Protein AF-A0A317CHA4-F1 (afdb_monomer_lite)

Organism: NCBI:txid1481894

pLDDT: mean 87.73, std 9.16, range [51.47, 97.31]

Sequence (88 aa):
MVLFDYVLRQPIWVDSLSHALCQLATEFTDVSGTMNVVGDEVMSRAAFGLEMMKYWVIDAGENISFKSGVNFEGVQLDLRCHCDIAKS

Foldseek 3Di:
DEFEPLQKFFADDPVQVVVVVVCCVPVVVVDDDDDDDGHPDIDGSRVVVVVVCVVVVHDPPPPYHYDYPPPPPPRDSDDDDDGDDDDD

Secondary structure (DSSP, 8-state):
-EEEET-EE----HHHHHHHHHHHHHT-TT--S------S--EEHHHHHHHHHHHTT----TT-EEEESTTSTT--SB-----PPPP-

Radius of gyration: 16.67 Å; chains: 1; bounding box: 33×27×50 Å

Structure (mmCIF, N/CA/C/O backbone):
data_AF-A0A317CHA4-F1
#
_entry.id   AF-A0A317CHA4-F1
#
loop_
_atom_site.group_PDB
_atom_site.id
_atom_site.type_symbol
_atom_site.label_atom_id
_atom_site.label_alt_id
_atom_site.label_comp_id
_atom_site.label_asym_id
_atom_site.label_entity_id
_atom_site.label_seq_id
_atom_site.pdbx_PDB_ins_code
_atom_site.Cartn_x
_atom_site.Cartn_y
_atom_site.Cartn_z
_atom_site.occupancy
_atom_site.B_iso_or_equiv
_atom_site.auth_seq_id
_atom_site.auth_comp_id
_atom_site.auth_asym_id
_atom_site.auth_atom_id
_atom_site.pdbx_PDB_model_num
ATOM 1 N N . MET A 1 1 ? 6.054 9.236 -17.003 1.00 76.19 1 MET A N 1
ATOM 2 C CA . MET A 1 1 ? 5.712 9.076 -15.573 1.00 76.19 1 MET A CA 1
ATOM 3 C C . MET A 1 1 ? 6.991 9.083 -14.743 1.00 76.19 1 MET A C 1
ATOM 5 O O . MET A 1 1 ? 7.994 8.545 -15.197 1.00 76.19 1 MET A O 1
ATOM 9 N N . VAL A 1 2 ? 6.976 9.707 -13.560 1.00 83.50 2 VAL A N 1
ATOM 10 C CA . VAL A 1 2 ? 8.104 9.672 -12.613 1.00 83.50 2 VAL A CA 1
ATOM 11 C C . VAL A 1 2 ? 7.756 8.734 -11.462 1.00 83.50 2 VAL A C 1
ATOM 13 O O . VAL A 1 2 ? 6.724 8.916 -10.816 1.00 83.50 2 VAL A O 1
ATOM 16 N N . LEU A 1 3 ? 8.621 7.763 -11.200 1.00 85.75 3 LEU A N 1
ATOM 17 C CA . LEU A 1 3 ? 8.546 6.855 -10.065 1.00 85.75 3 LEU A CA 1
ATOM 18 C C . LEU A 1 3 ? 9.606 7.239 -9.030 1.00 85.75 3 LEU A C 1
ATOM 20 O O . LEU A 1 3 ? 10.750 7.520 -9.380 1.00 85.75 3 LEU A O 1
ATOM 24 N N . PHE A 1 4 ? 9.213 7.303 -7.758 1.00 87.19 4 PHE A N 1
ATOM 25 C CA . PHE A 1 4 ? 10.113 7.745 -6.698 1.00 87.19 4 PHE A CA 1
ATOM 26 C C . PHE A 1 4 ? 10.832 6.580 -6.024 1.00 87.19 4 PHE A C 1
ATOM 28 O O . PHE A 1 4 ? 10.198 5.728 -5.393 1.00 87.19 4 PHE A O 1
ATOM 35 N N . ASP A 1 5 ? 12.155 6.617 -6.093 1.00 84.06 5 ASP A N 1
ATOM 36 C CA . ASP A 1 5 ? 13.043 5.755 -5.329 1.00 84.06 5 ASP A CA 1
ATOM 37 C C . ASP A 1 5 ? 13.198 6.287 -3.904 1.00 84.06 5 ASP A C 1
ATOM 39 O O . ASP A 1 5 ? 13.068 7.489 -3.645 1.00 84.06 5 ASP A O 1
ATOM 43 N N . TYR A 1 6 ? 13.485 5.377 -2.972 1.00 85.44 6 TYR A N 1
ATOM 44 C CA . TYR A 1 6 ? 13.702 5.661 -1.545 1.00 85.44 6 TYR A CA 1
ATOM 45 C C . TYR A 1 6 ? 12.486 6.200 -0.778 1.00 85.44 6 TYR A C 1
ATOM 47 O O . TYR A 1 6 ? 12.598 6.502 0.405 1.00 85.44 6 TYR A O 1
ATOM 55 N N . VAL A 1 7 ? 11.319 6.290 -1.423 1.00 91.31 7 VAL A N 1
ATOM 56 C CA . VAL A 1 7 ? 10.049 6.624 -0.772 1.00 91.31 7 VAL A CA 1
ATOM 57 C C . VAL A 1 7 ? 9.327 5.325 -0.412 1.00 91.31 7 VAL A C 1
ATOM 59 O O . VAL A 1 7 ? 8.620 4.762 -1.250 1.00 91.31 7 VAL A O 1
ATOM 62 N N . LEU A 1 8 ? 9.551 4.830 0.806 1.00 94.06 8 LEU A N 1
ATOM 63 C CA . LEU A 1 8 ? 9.077 3.542 1.320 1.00 94.06 8 LEU A CA 1
ATOM 64 C C . LEU A 1 8 ? 7.642 3.613 1.845 1.00 94.06 8 LEU A C 1
ATOM 66 O O . LEU A 1 8 ? 7.277 4.545 2.566 1.00 94.06 8 LEU A O 1
ATOM 70 N N . ARG A 1 9 ? 6.831 2.617 1.493 1.00 93.38 9 ARG A N 1
ATOM 71 C CA . ARG A 1 9 ? 5.423 2.461 1.884 1.00 93.38 9 ARG A CA 1
ATOM 72 C C . ARG A 1 9 ? 5.110 0.987 2.163 1.00 93.38 9 ARG A C 1
ATOM 74 O O . ARG A 1 9 ? 5.911 0.117 1.831 1.00 93.38 9 ARG A O 1
ATOM 81 N N . GLN A 1 10 ? 3.932 0.740 2.734 1.00 95.25 10 GLN A N 1
ATOM 82 C CA . GLN A 1 10 ? 3.360 -0.591 2.959 1.00 95.25 10 GLN A CA 1
ATOM 83 C C . GLN A 1 10 ? 1.984 -0.699 2.284 1.00 95.25 10 GLN A C 1
ATOM 85 O O . GLN A 1 10 ? 0.970 -0.379 2.911 1.00 95.25 10 GLN A O 1
ATOM 90 N N . PRO A 1 11 ? 1.928 -1.049 0.984 1.00 94.81 11 PRO A N 1
ATOM 91 C CA . PRO A 1 11 ? 0.672 -1.150 0.247 1.00 94.81 11 PRO A CA 1
ATOM 92 C C . PRO A 1 11 ? -0.263 -2.188 0.870 1.00 94.81 11 PRO A C 1
ATOM 94 O O . PRO A 1 11 ? 0.181 -3.252 1.286 1.00 94.81 11 PRO A O 1
ATOM 97 N N . ILE A 1 12 ? -1.561 -1.898 0.892 1.00 95.00 12 ILE A N 1
ATOM 98 C CA . ILE A 1 12 ? -2.604 -2.821 1.345 1.00 95.00 12 ILE A CA 1
ATOM 99 C C . ILE A 1 12 ? -3.675 -2.940 0.262 1.00 95.00 12 ILE A C 1
ATOM 101 O O . ILE A 1 12 ? -4.040 -1.946 -0.371 1.00 95.00 12 ILE A O 1
ATOM 105 N N . TRP A 1 13 ? -4.177 -4.153 0.038 1.00 94.12 13 TRP A N 1
ATOM 106 C CA . TRP A 1 13 ? -5.319 -4.367 -0.845 1.00 94.12 13 TRP A CA 1
ATOM 107 C C . TRP A 1 13 ? -6.596 -3.817 -0.218 1.00 94.12 13 TRP A C 1
ATOM 109 O O . TRP A 1 13 ? -6.800 -3.931 0.990 1.00 94.12 13 TRP A O 1
ATOM 119 N N . VAL A 1 14 ? -7.478 -3.259 -1.048 1.00 95.56 14 VAL A N 1
ATOM 120 C CA . VAL A 1 14 ? -8.749 -2.690 -0.578 1.00 95.56 14 VAL A CA 1
ATOM 121 C C . VAL A 1 14 ? -9.594 -3.728 0.159 1.00 95.56 14 VAL A C 1
ATOM 123 O O . VAL A 1 14 ? -10.097 -3.425 1.232 1.00 95.56 14 VAL A O 1
ATOM 126 N N . ASP A 1 15 ? -9.652 -4.965 -0.335 1.00 97.19 15 ASP A N 1
ATOM 127 C CA . ASP A 1 15 ? -10.423 -6.035 0.301 1.00 97.19 15 ASP A CA 1
ATOM 128 C C . ASP A 1 15 ? -9.853 -6.407 1.676 1.00 97.19 15 ASP A C 1
ATOM 130 O O . ASP A 1 15 ? -10.601 -6.576 2.638 1.00 97.19 15 ASP A O 1
ATOM 134 N N . SER A 1 16 ? -8.521 -6.466 1.801 1.00 96.31 16 SER A N 1
ATOM 135 C CA . SER A 1 16 ? -7.846 -6.712 3.081 1.00 96.31 16 SER A CA 1
ATOM 136 C C . SER A 1 16 ? -8.086 -5.575 4.075 1.00 96.31 16 SER A C 1
ATOM 138 O O . SER A 1 16 ? -8.356 -5.832 5.248 1.00 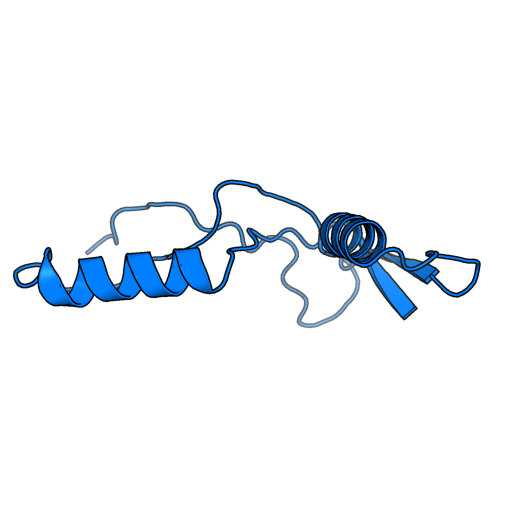96.31 16 SER A O 1
ATOM 140 N N . LEU A 1 17 ? -8.037 -4.323 3.609 1.00 95.94 17 LEU A N 1
ATOM 141 C CA . LEU A 1 17 ? -8.356 -3.156 4.429 1.00 95.94 17 LEU A CA 1
ATOM 142 C C . LEU A 1 17 ? -9.821 -3.186 4.885 1.00 95.94 17 LEU A C 1
ATOM 144 O O . LEU A 1 17 ? -10.097 -2.994 6.066 1.00 95.94 17 LEU A O 1
ATOM 148 N N . SER A 1 18 ? -10.758 -3.456 3.975 1.00 97.31 18 SER A N 1
ATOM 149 C CA . SER A 1 18 ? -12.184 -3.563 4.288 1.00 97.31 18 SER A CA 1
ATOM 150 C C . SER A 1 18 ? -12.455 -4.653 5.320 1.00 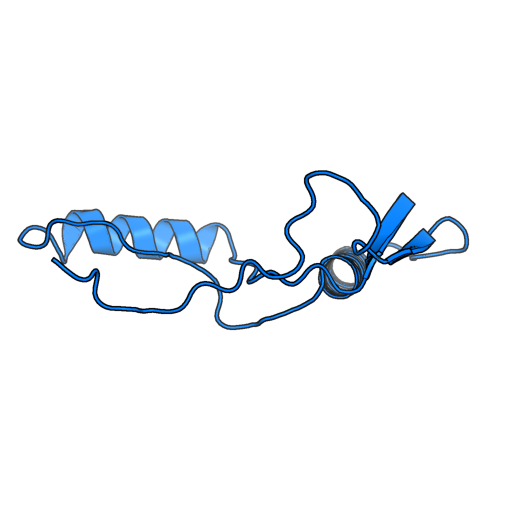97.31 18 SER A C 1
ATOM 152 O O . SER A 1 18 ? -13.172 -4.401 6.287 1.00 97.31 18 SER A O 1
ATOM 154 N N . HIS A 1 19 ? -11.841 -5.827 5.164 1.00 96.81 19 HIS A N 1
ATOM 155 C CA . HIS A 1 19 ? -11.964 -6.920 6.127 1.00 96.81 19 HIS A CA 1
ATOM 156 C C . HIS A 1 19 ? -11.459 -6.510 7.514 1.00 96.81 19 HIS A C 1
ATOM 158 O O . HIS A 1 19 ? -12.183 -6.660 8.496 1.00 96.81 19 HIS A O 1
ATOM 164 N N . ALA A 1 20 ? -10.265 -5.916 7.595 1.00 94.00 20 ALA A N 1
ATOM 165 C CA . ALA A 1 20 ? -9.695 -5.452 8.860 1.00 94.00 20 ALA A CA 1
ATOM 166 C C . ALA A 1 20 ? -10.585 -4.402 9.552 1.00 94.00 20 ALA A C 1
ATOM 168 O O . ALA A 1 20 ? -10.803 -4.472 10.761 1.00 94.00 20 ALA A O 1
ATOM 169 N N . LEU A 1 21 ? -11.151 -3.458 8.791 1.00 94.06 21 LEU A N 1
ATOM 170 C CA . LEU A 1 21 ? -12.078 -2.455 9.325 1.00 94.06 21 LEU A CA 1
ATOM 171 C C . LEU A 1 21 ? -13.370 -3.085 9.858 1.00 94.06 21 LEU A C 1
ATOM 173 O O . LEU A 1 21 ? -13.853 -2.676 10.914 1.00 94.06 21 LEU A O 1
ATOM 177 N N . CYS A 1 22 ? -13.916 -4.090 9.166 1.00 96.25 22 CYS A N 1
ATOM 178 C CA . CYS A 1 22 ? -15.069 -4.839 9.660 1.00 96.25 22 CYS A CA 1
ATOM 179 C C . CYS A 1 22 ? -14.748 -5.543 10.981 1.00 96.25 22 CYS A C 1
ATOM 181 O O . CYS A 1 22 ? -15.503 -5.378 11.934 1.00 96.25 22 CYS A O 1
ATOM 183 N N . GLN A 1 23 ? -13.611 -6.239 11.074 1.00 94.06 23 GLN A N 1
ATOM 184 C CA . GLN A 1 23 ? -13.203 -6.901 12.316 1.00 94.06 23 GLN A CA 1
ATOM 185 C C . GLN A 1 23 ? -13.051 -5.908 13.470 1.00 94.06 23 GLN A C 1
ATOM 187 O O . GLN A 1 23 ? -13.572 -6.150 14.556 1.00 94.06 23 GLN A O 1
ATOM 192 N N . LEU A 1 24 ? -12.413 -4.756 13.242 1.00 91.44 24 LEU A N 1
ATOM 193 C CA . LEU A 1 24 ? -12.304 -3.708 14.263 1.00 91.44 24 LEU A CA 1
ATOM 194 C C . LEU A 1 24 ? -13.678 -3.229 14.750 1.00 91.44 24 LEU A C 1
ATOM 196 O O . LEU A 1 24 ? -13.864 -3.026 15.947 1.00 91.44 24 LEU A O 1
ATOM 200 N N . ALA A 1 25 ? -14.648 -3.090 13.845 1.00 92.56 25 ALA A N 1
ATOM 201 C CA . ALA A 1 25 ? -15.990 -2.629 14.184 1.00 92.56 25 ALA A CA 1
ATOM 202 C C . ALA A 1 25 ? -16.859 -3.689 14.885 1.00 92.56 25 ALA A C 1
ATOM 204 O O . ALA A 1 25 ? -17.748 -3.318 15.651 1.00 92.56 25 ALA A O 1
ATOM 205 N N . THR A 1 26 ? -16.651 -4.983 14.613 1.00 96.19 26 THR A N 1
ATOM 206 C CA . THR A 1 26 ? -17.555 -6.051 15.083 1.00 96.19 26 THR A CA 1
ATOM 207 C C . THR A 1 26 ? -16.958 -6.985 16.128 1.00 96.19 26 THR A C 1
ATOM 209 O O . THR A 1 26 ? -17.712 -7.591 16.882 1.00 96.19 26 THR A O 1
ATOM 212 N N . GLU A 1 27 ? -15.635 -7.134 16.169 1.00 94.62 27 GLU A N 1
ATOM 213 C CA . GLU A 1 27 ? -14.936 -8.093 17.040 1.00 94.62 27 GLU A CA 1
ATOM 214 C C . GLU A 1 27 ? -14.164 -7.399 18.173 1.00 94.62 27 GLU A C 1
ATOM 216 O O . GLU A 1 27 ? -14.004 -7.975 19.246 1.00 94.62 27 GLU A O 1
ATOM 221 N N . PHE A 1 28 ? -13.725 -6.151 17.973 1.00 89.19 28 PHE A N 1
ATOM 222 C CA . PHE A 1 28 ? -12.924 -5.388 18.941 1.00 89.19 28 PHE A CA 1
ATOM 223 C C . PHE A 1 28 ? -13.702 -4.214 19.564 1.00 89.19 28 PHE A C 1
ATOM 225 O O . PHE A 1 28 ? -13.157 -3.131 19.764 1.00 89.19 28 PHE A O 1
ATOM 232 N N . THR A 1 29 ? -14.982 -4.419 19.895 1.00 90.75 29 THR A N 1
ATOM 233 C CA . THR A 1 29 ? -15.901 -3.354 20.354 1.00 90.75 29 THR A CA 1
ATOM 234 C C . THR A 1 29 ? -15.524 -2.713 21.690 1.00 90.75 29 THR A C 1
ATOM 236 O O . THR A 1 29 ? -15.935 -1.588 21.963 1.00 90.75 29 THR A O 1
ATOM 239 N N . ASP A 1 30 ? -14.735 -3.410 22.507 1.00 92.25 30 ASP A N 1
ATOM 240 C CA . ASP A 1 30 ? -14.312 -2.946 23.834 1.00 92.25 30 ASP A CA 1
ATOM 241 C C . ASP A 1 30 ? -12.932 -2.264 23.813 1.00 92.25 30 ASP A 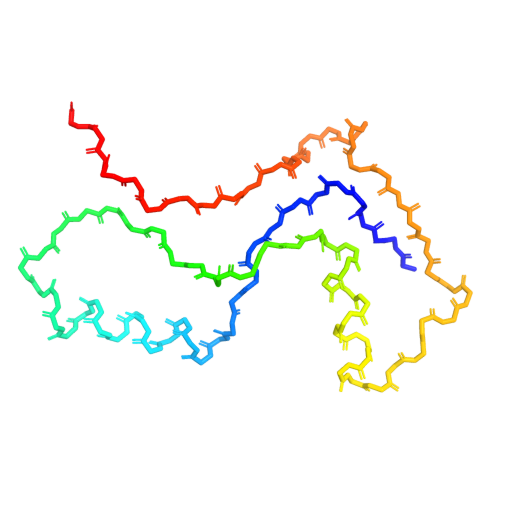C 1
ATOM 243 O O . ASP A 1 30 ? -12.385 -1.906 24.859 1.00 92.25 30 ASP A O 1
ATOM 247 N N . VAL A 1 31 ? -12.343 -2.090 22.625 1.00 84.62 31 VAL A N 1
ATOM 248 C CA . VAL A 1 31 ? -11.034 -1.461 22.436 1.00 84.62 31 VAL A CA 1
ATOM 249 C C . VAL A 1 31 ? -11.217 -0.072 21.832 1.00 84.62 31 VAL A C 1
ATOM 251 O O . VAL A 1 31 ? -11.893 0.107 20.824 1.00 84.62 31 VAL A O 1
ATOM 254 N N . SER A 1 32 ? -10.560 0.926 22.421 1.00 86.81 32 SER A N 1
ATOM 255 C CA . SER A 1 32 ? -10.534 2.295 21.904 1.00 86.81 32 SER A CA 1
ATOM 256 C C . SER A 1 32 ? -9.101 2.786 21.749 1.00 86.81 32 SER A C 1
ATOM 258 O O . SER A 1 32 ? -8.286 2.610 22.654 1.00 86.81 32 SER A O 1
ATOM 260 N N . GLY A 1 33 ? -8.804 3.450 20.637 1.00 86.06 33 GLY A N 1
ATOM 261 C CA . GLY A 1 33 ? -7.491 4.027 20.374 1.00 86.06 33 GLY A CA 1
ATOM 262 C C . GLY A 1 33 ? -7.265 4.263 18.887 1.00 86.06 33 GLY A C 1
ATOM 263 O O . GLY A 1 33 ? -8.199 4.209 18.088 1.00 86.06 33 GLY A O 1
ATOM 264 N N . THR A 1 34 ? -6.009 4.500 18.524 1.00 85.88 34 THR A N 1
ATOM 265 C CA . THR A 1 34 ? -5.577 4.620 17.129 1.00 85.88 34 THR A CA 1
ATOM 266 C C . THR A 1 34 ? -4.771 3.384 16.755 1.00 85.88 34 THR A C 1
ATOM 268 O O . THR A 1 34 ? -3.853 3.009 17.482 1.00 85.88 34 THR A O 1
ATOM 271 N N . MET A 1 35 ? -5.088 2.774 15.614 1.00 85.69 35 MET A N 1
ATOM 272 C CA . MET A 1 35 ? -4.369 1.622 15.070 1.00 85.69 35 MET A CA 1
ATOM 273 C C . MET A 1 35 ? -3.968 1.897 13.621 1.00 85.69 35 MET A C 1
ATOM 275 O O . MET A 1 35 ? -4.780 2.372 12.828 1.00 85.69 35 MET A O 1
ATOM 279 N N . ASN A 1 36 ? -2.722 1.577 13.273 1.00 88.44 36 ASN A N 1
ATOM 280 C CA . ASN A 1 36 ? -2.275 1.571 11.884 1.00 88.44 36 ASN A CA 1
ATOM 281 C C . ASN A 1 36 ? -2.716 0.263 11.217 1.00 88.44 36 ASN A C 1
ATOM 283 O O . ASN A 1 36 ? -2.414 -0.811 11.731 1.00 88.44 36 ASN A O 1
ATOM 287 N N . VAL A 1 37 ? -3.376 0.350 10.062 1.00 90.75 37 VAL A N 1
ATOM 288 C CA . VAL A 1 37 ? -3.731 -0.811 9.233 1.00 90.75 37 VAL A CA 1
ATOM 289 C C . VAL A 1 37 ? -3.004 -0.674 7.899 1.00 90.75 37 VAL A C 1
ATOM 291 O O . VAL A 1 37 ? -3.301 0.223 7.112 1.00 90.75 37 VAL A O 1
ATOM 294 N N . VAL A 1 38 ? -2.011 -1.531 7.673 1.00 92.75 38 VAL A N 1
ATOM 295 C CA . VAL A 1 38 ? -1.109 -1.503 6.510 1.00 92.75 38 VAL A CA 1
ATOM 296 C C . VAL A 1 38 ? -0.801 -2.929 6.053 1.00 92.75 38 VAL A C 1
ATOM 298 O O . VAL A 1 38 ? -1.072 -3.874 6.788 1.00 92.75 38 VAL A O 1
ATOM 301 N N . GLY A 1 39 ? -0.249 -3.095 4.849 1.00 92.88 39 GLY A N 1
ATOM 302 C CA . GLY A 1 39 ? 0.207 -4.408 4.390 1.00 92.88 39 GLY A CA 1
ATOM 303 C C . GLY A 1 39 ? 1.550 -4.824 4.995 1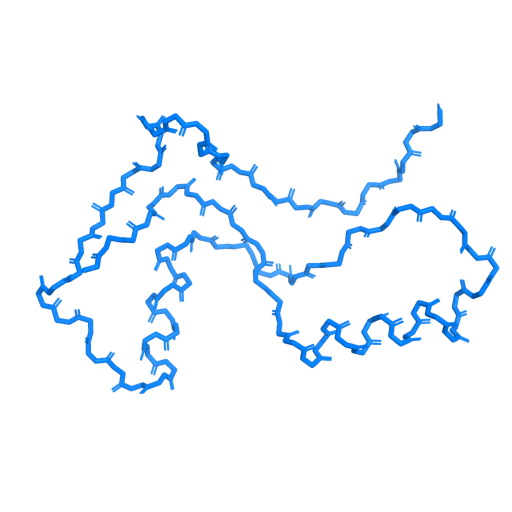.00 92.88 39 GLY A C 1
ATOM 304 O O . GLY A 1 39 ? 2.316 -4.002 5.505 1.00 92.88 39 GLY A O 1
ATOM 305 N N . ASP A 1 40 ? 1.854 -6.114 4.888 1.00 90.88 40 ASP A N 1
ATOM 306 C CA . ASP A 1 40 ? 3.064 -6.704 5.476 1.00 90.88 40 ASP A CA 1
ATOM 307 C C . ASP A 1 40 ? 4.337 -6.401 4.672 1.00 90.88 40 ASP A C 1
ATOM 309 O O . ASP A 1 40 ? 5.449 -6.462 5.197 1.00 90.88 40 ASP A O 1
ATOM 313 N N . GLU A 1 41 ? 4.193 -6.057 3.392 1.00 92.06 41 GLU A N 1
ATOM 314 C CA . GLU A 1 41 ? 5.325 -5.814 2.507 1.00 92.06 41 GLU A CA 1
ATOM 315 C C . GLU A 1 41 ? 5.731 -4.338 2.500 1.00 92.06 41 GLU A C 1
ATOM 317 O O . GLU A 1 41 ? 4.947 -3.449 2.168 1.00 92.06 41 GLU A O 1
ATOM 322 N N . VAL A 1 42 ? 6.999 -4.077 2.818 1.00 93.62 42 VAL A N 1
ATOM 323 C CA . VAL A 1 42 ? 7.620 -2.761 2.653 1.00 93.62 42 VAL A CA 1
ATOM 324 C C . VAL A 1 42 ? 8.240 -2.671 1.267 1.00 93.62 42 VAL A C 1
ATOM 326 O O . VAL A 1 42 ? 9.129 -3.452 0.933 1.00 93.62 42 VAL A O 1
ATOM 329 N N . MET A 1 43 ? 7.881 -1.640 0.506 1.00 94.56 43 MET A N 1
ATOM 330 C CA . MET A 1 43 ? 8.495 -1.379 -0.796 1.00 94.56 43 MET A CA 1
ATOM 331 C C . MET A 1 43 ? 8.555 0.109 -1.136 1.00 94.56 43 MET A C 1
ATOM 333 O O . MET A 1 43 ? 7.845 0.935 -0.560 1.00 94.56 43 MET A O 1
ATOM 337 N N . SER A 1 44 ? 9.421 0.478 -2.083 1.00 94.44 44 SER A N 1
ATOM 338 C CA . SER A 1 44 ? 9.443 1.843 -2.612 1.00 94.44 44 SER A CA 1
ATOM 339 C C . SER A 1 44 ? 8.234 2.096 -3.517 1.00 94.44 44 SER A C 1
ATOM 341 O O . SER A 1 44 ? 7.698 1.177 -4.138 1.00 94.44 44 SER A O 1
ATOM 343 N N . ARG A 1 45 ? 7.831 3.362 -3.667 1.00 91.94 45 ARG A N 1
ATOM 344 C CA . ARG A 1 45 ? 6.814 3.755 -4.661 1.00 91.94 45 ARG A CA 1
ATOM 345 C C . ARG A 1 45 ? 7.184 3.314 -6.078 1.00 91.94 45 ARG A C 1
ATOM 347 O O . ARG A 1 45 ? 6.292 2.996 -6.859 1.00 91.94 45 ARG A O 1
ATOM 354 N N . ALA A 1 46 ? 8.474 3.314 -6.406 1.00 93.50 46 ALA A N 1
ATOM 355 C CA . ALA A 1 46 ? 8.961 2.826 -7.685 1.00 93.50 46 ALA A CA 1
ATOM 356 C C . ALA A 1 46 ? 8.760 1.319 -7.863 1.00 93.50 46 ALA A C 1
ATOM 358 O O . ALA A 1 46 ? 8.189 0.911 -8.872 1.00 93.50 46 ALA A O 1
ATOM 359 N N . ALA A 1 47 ? 9.148 0.514 -6.871 1.00 93.62 47 ALA A N 1
ATOM 360 C CA . ALA A 1 47 ? 8.938 -0.931 -6.895 1.00 93.62 47 ALA A CA 1
ATOM 361 C C . ALA A 1 47 ? 7.445 -1.274 -6.993 1.00 93.62 47 ALA A C 1
ATOM 363 O O . ALA A 1 47 ? 7.049 -2.045 -7.862 1.00 93.62 47 ALA A O 1
ATOM 364 N N . PHE A 1 48 ? 6.604 -0.608 -6.194 1.00 94.00 48 PHE A N 1
ATOM 365 C CA . PHE A 1 48 ? 5.154 -0.788 -6.261 1.00 94.00 48 PHE A CA 1
ATOM 366 C C . PHE A 1 48 ? 4.590 -0.464 -7.649 1.00 94.00 48 PHE A C 1
ATOM 368 O O . PHE A 1 48 ? 3.813 -1.237 -8.202 1.00 94.00 48 PHE A O 1
ATOM 375 N N . GLY A 1 49 ? 4.998 0.665 -8.239 1.00 92.25 49 GLY A N 1
ATOM 376 C CA . GLY A 1 49 ? 4.556 1.055 -9.577 1.00 92.25 49 GLY A CA 1
ATOM 377 C C . GLY A 1 49 ? 4.915 0.014 -10.640 1.00 92.25 49 GLY A C 1
ATOM 378 O O . GLY A 1 49 ? 4.081 -0.296 -11.488 1.00 92.25 49 GLY A O 1
ATOM 379 N N . LEU A 1 50 ? 6.124 -0.551 -10.573 1.00 92.62 50 LEU A N 1
ATOM 380 C CA . LEU A 1 50 ? 6.573 -1.611 -11.480 1.00 92.62 50 LEU A CA 1
ATOM 381 C C . LEU A 1 50 ? 5.744 -2.891 -11.339 1.00 92.62 50 LEU A C 1
ATOM 383 O O . LEU A 1 50 ? 5.283 -3.425 -12.349 1.00 92.62 50 LEU A O 1
ATOM 387 N N . GLU A 1 51 ? 5.491 -3.343 -10.110 1.00 93.06 51 GLU A N 1
ATOM 388 C CA . GLU A 1 51 ? 4.658 -4.528 -9.873 1.00 93.06 51 GLU A CA 1
ATOM 389 C C . GLU A 1 51 ? 3.213 -4.320 -10.342 1.00 93.06 51 GLU A C 1
ATOM 391 O O . GLU A 1 51 ? 2.625 -5.214 -10.948 1.00 93.06 51 GLU A O 1
ATOM 396 N N . MET A 1 52 ? 2.647 -3.125 -10.156 1.00 92.50 52 MET A N 1
ATOM 397 C CA . MET A 1 52 ? 1.299 -2.811 -10.643 1.00 92.50 52 MET A CA 1
ATOM 398 C C . MET A 1 52 ? 1.209 -2.770 -12.171 1.00 92.50 52 MET A C 1
ATOM 400 O O . MET A 1 52 ? 0.241 -3.264 -12.749 1.00 92.50 52 MET A O 1
ATOM 404 N N . MET A 1 53 ? 2.227 -2.242 -12.854 1.00 92.56 53 MET A N 1
ATOM 405 C CA . MET A 1 53 ? 2.270 -2.291 -14.320 1.00 92.56 53 MET 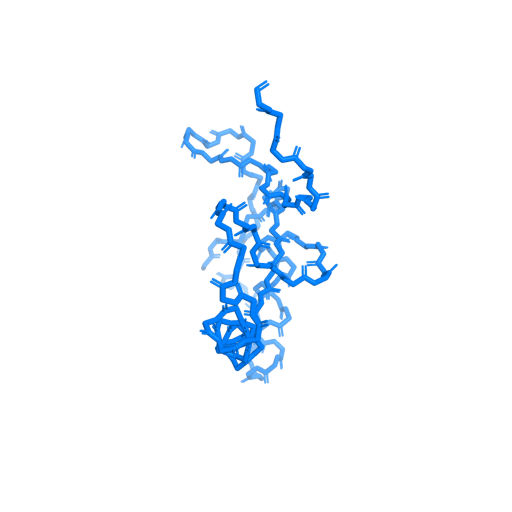A CA 1
ATOM 406 C C . MET A 1 53 ? 2.353 -3.726 -14.828 1.00 92.56 53 MET A C 1
ATOM 408 O O . MET A 1 53 ? 1.605 -4.095 -15.730 1.00 92.56 53 MET A O 1
ATOM 412 N N . LYS A 1 54 ? 3.183 -4.563 -14.198 1.00 93.00 54 LYS A N 1
ATOM 413 C CA . LYS A 1 54 ? 3.250 -5.994 -14.503 1.00 93.00 54 LYS A CA 1
ATOM 414 C C . LYS A 1 54 ? 1.908 -6.688 -14.260 1.00 93.00 54 LYS A C 1
ATOM 416 O O . LYS A 1 54 ? 1.473 -7.462 -15.109 1.00 93.00 54 LYS A O 1
ATOM 421 N N . TYR A 1 55 ? 1.243 -6.388 -13.144 1.00 92.69 55 TYR A N 1
ATOM 422 C CA . TYR A 1 55 ? -0.070 -6.936 -12.799 1.00 92.69 55 TYR A CA 1
ATOM 423 C C . TYR A 1 55 ? -1.134 -6.611 -13.859 1.00 92.69 55 TYR A C 1
ATOM 425 O O . TYR A 1 55 ? -1.904 -7.489 -14.247 1.00 92.69 55 TYR A O 1
ATOM 433 N N . TRP A 1 56 ? -1.143 -5.382 -14.385 1.00 93.44 56 TRP A N 1
ATOM 434 C CA . TRP A 1 56 ? -2.068 -4.957 -15.444 1.00 93.44 56 TRP A CA 1
ATOM 435 C C . TRP A 1 56 ? -1.558 -5.179 -16.873 1.00 93.44 56 TRP A C 1
ATOM 437 O O . TRP A 1 56 ? -2.212 -4.747 -17.820 1.00 93.44 56 TRP A O 1
ATOM 447 N N . VAL A 1 57 ? -0.423 -5.862 -17.049 1.00 94.88 57 VAL A N 1
ATOM 448 C CA . VAL A 1 57 ? 0.179 -6.142 -18.367 1.00 94.88 57 VAL A CA 1
ATOM 449 C C . VAL A 1 57 ? 0.464 -4.852 -19.162 1.00 94.88 57 VAL A C 1
ATOM 451 O O . VAL A 1 57 ? 0.301 -4.782 -20.379 1.00 94.88 57 VAL A O 1
ATOM 454 N N . ILE A 1 58 ? 0.887 -3.802 -18.457 1.00 91.12 58 ILE A N 1
ATOM 455 C CA . ILE A 1 58 ? 1.316 -2.525 -19.030 1.00 91.12 58 ILE A CA 1
ATOM 456 C C . ILE A 1 58 ? 2.835 -2.561 -19.192 1.00 91.12 58 ILE A C 1
ATOM 458 O O . ILE A 1 58 ? 3.561 -2.813 -18.230 1.00 91.12 58 ILE A O 1
ATOM 462 N N . ASP A 1 59 ? 3.321 -2.277 -20.400 1.00 87.19 59 ASP A N 1
ATOM 463 C CA . ASP A 1 59 ? 4.754 -2.119 -20.635 1.00 87.19 59 ASP A CA 1
ATOM 464 C C . ASP A 1 59 ? 5.251 -0.806 -20.012 1.00 87.19 59 ASP A C 1
ATOM 466 O O . ASP A 1 59 ? 4.709 0.273 -20.265 1.00 87.19 59 ASP A O 1
ATOM 470 N N . ALA A 1 60 ? 6.295 -0.912 -19.192 1.00 79.25 60 ALA A N 1
ATOM 471 C CA . ALA A 1 60 ? 6.945 0.224 -18.559 1.00 79.25 60 ALA A CA 1
ATOM 472 C C . ALA A 1 60 ? 7.534 1.191 -19.605 1.00 79.25 60 ALA A C 1
ATOM 474 O O . ALA A 1 60 ? 7.496 2.406 -19.400 1.00 79.25 60 ALA A O 1
ATOM 475 N N . GLY A 1 61 ? 8.005 0.669 -20.746 1.00 80.69 61 GLY A N 1
ATOM 476 C CA . GLY A 1 61 ? 8.520 1.450 -21.872 1.00 80.69 61 GLY A CA 1
ATOM 477 C C . GLY A 1 61 ? 9.563 2.519 -21.502 1.00 80.69 61 GLY A C 1
ATOM 478 O O . GLY A 1 61 ? 10.094 2.584 -20.395 1.00 80.69 61 GLY A O 1
ATOM 479 N N . GLU A 1 62 ? 9.851 3.415 -22.446 1.00 80.69 62 GLU A N 1
ATOM 480 C CA . GLU A 1 62 ? 10.827 4.505 -22.249 1.00 80.69 62 GLU A CA 1
ATOM 481 C C . GLU A 1 62 ? 10.245 5.716 -21.501 1.00 80.69 62 GLU A C 1
ATOM 483 O O . GLU A 1 62 ? 10.961 6.627 -21.092 1.00 80.69 62 GLU A O 1
ATOM 488 N N . ASN A 1 63 ? 8.927 5.741 -21.292 1.00 80.50 63 ASN A N 1
ATOM 489 C CA . ASN A 1 63 ? 8.236 6.878 -20.684 1.00 80.50 63 ASN A CA 1
ATOM 490 C C . ASN A 1 63 ? 8.330 6.897 -19.152 1.00 80.50 63 ASN A C 1
ATOM 492 O O . ASN A 1 63 ? 7.744 7.781 -18.512 1.00 80.50 63 ASN A O 1
ATOM 496 N N . ILE A 1 64 ? 9.023 5.935 -18.545 1.00 87.50 64 ILE A N 1
ATOM 497 C CA . ILE A 1 64 ? 9.196 5.839 -17.099 1.00 87.50 64 ILE A CA 1
ATOM 498 C C . ILE A 1 64 ? 10.584 6.310 -16.716 1.00 87.50 64 ILE A C 1
ATOM 500 O O . ILE A 1 64 ? 11.600 5.856 -17.225 1.00 87.50 64 ILE A O 1
ATOM 504 N N . SER A 1 65 ? 10.601 7.246 -15.777 1.00 88.88 65 SER A N 1
ATOM 505 C CA . SER A 1 65 ? 11.823 7.778 -15.191 1.00 88.88 65 SER A CA 1
ATOM 506 C C . SER A 1 65 ? 11.788 7.573 -13.689 1.00 88.88 65 SER A C 1
ATOM 508 O O . SER A 1 65 ? 10.738 7.707 -13.059 1.00 88.88 65 SER A O 1
ATOM 510 N N . PHE A 1 66 ? 12.947 7.279 -13.119 1.00 88.75 66 PHE A N 1
ATOM 511 C CA . PHE A 1 66 ? 13.117 7.117 -11.685 1.00 88.75 66 PHE A CA 1
ATOM 512 C C . PHE A 1 66 ? 13.754 8.374 -11.100 1.00 88.75 66 PHE A C 1
ATOM 514 O O . PHE A 1 66 ? 14.641 8.978 -11.711 1.00 88.75 66 PHE A O 1
ATOM 521 N N . LYS A 1 67 ? 13.278 8.810 -9.934 1.00 88.25 67 LYS A N 1
ATOM 522 C CA . LYS A 1 67 ? 13.849 9.947 -9.203 1.00 88.25 67 LYS A CA 1
ATOM 523 C C . LYS A 1 67 ? 13.945 9.637 -7.723 1.00 88.25 67 LYS A C 1
ATOM 525 O O . LYS A 1 67 ? 13.026 9.082 -7.138 1.00 88.25 67 LYS A O 1
ATOM 530 N N . SER A 1 68 ? 15.019 10.087 -7.088 1.00 86.31 68 SER A N 1
ATOM 531 C CA . SER A 1 68 ? 15.107 10.062 -5.630 1.00 86.31 68 SER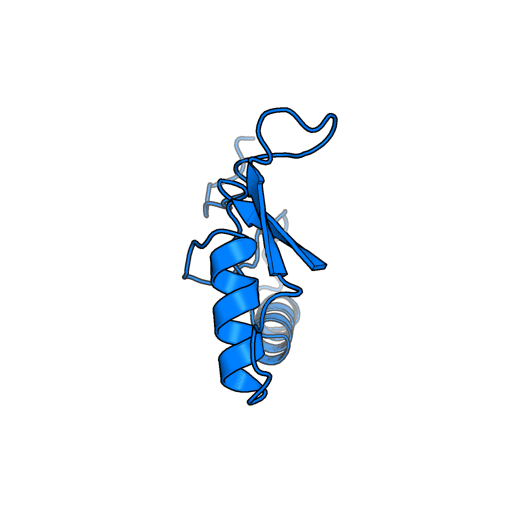 A CA 1
ATOM 532 C C . SER A 1 68 ? 14.126 11.061 -5.012 1.00 86.31 68 SER A C 1
ATOM 534 O O . SER A 1 68 ? 14.064 12.213 -5.445 1.00 86.31 68 SER A O 1
ATOM 536 N N . GLY A 1 69 ? 13.392 10.638 -3.981 1.00 82.12 69 GLY A N 1
ATOM 537 C CA . GLY A 1 69 ? 12.550 11.533 -3.182 1.00 82.12 69 GLY A CA 1
ATOM 538 C C . GLY A 1 69 ? 13.325 12.468 -2.243 1.00 82.12 69 GLY A C 1
ATOM 539 O O . GLY A 1 69 ? 12.727 13.391 -1.706 1.00 82.12 69 GLY A O 1
ATOM 540 N N . VAL A 1 70 ? 14.635 12.257 -2.044 1.00 84.19 70 VAL A N 1
ATOM 541 C CA . VAL A 1 70 ? 15.442 12.903 -0.980 1.00 84.19 70 VAL A CA 1
ATOM 542 C C . VAL A 1 70 ? 15.448 14.431 -1.055 1.00 84.19 70 VAL A C 1
ATOM 544 O O . VAL A 1 70 ? 15.451 15.092 -0.025 1.00 84.19 70 VAL A O 1
ATOM 547 N N . ASN A 1 71 ? 15.414 14.994 -2.262 1.00 81.19 71 ASN A N 1
ATOM 548 C CA . ASN A 1 71 ? 15.503 16.442 -2.476 1.00 81.19 71 ASN A CA 1
ATOM 549 C C . ASN A 1 71 ? 14.141 17.095 -2.763 1.00 81.19 71 ASN A C 1
ATOM 551 O O . ASN A 1 71 ? 14.096 18.225 -3.246 1.00 81.19 71 ASN A O 1
ATOM 555 N N . PHE A 1 72 ? 13.034 16.384 -2.529 1.00 82.19 72 PHE A N 1
ATOM 556 C CA . PHE A 1 72 ? 11.691 16.912 -2.749 1.00 82.19 72 PHE A CA 1
ATOM 557 C C . PHE A 1 72 ? 11.085 17.387 -1.431 1.00 82.19 72 PHE A C 1
ATOM 559 O O . PHE A 1 72 ? 10.823 16.595 -0.525 1.00 82.19 72 PHE A O 1
ATOM 566 N N . GLU A 1 73 ? 10.840 18.692 -1.338 1.00 85.31 73 GLU A N 1
ATOM 567 C CA . GLU A 1 73 ? 10.193 19.297 -0.178 1.00 85.31 73 GLU A CA 1
ATOM 568 C C . GLU A 1 73 ? 8.813 18.664 0.073 1.00 85.31 73 GLU A C 1
ATOM 570 O O . GLU A 1 73 ? 8.041 18.414 -0.855 1.00 85.31 73 GLU A O 1
ATOM 575 N N . GLY A 1 74 ? 8.523 18.352 1.339 1.00 83.62 74 GLY A N 1
ATOM 576 C CA . GLY A 1 74 ? 7.270 17.713 1.755 1.00 83.62 74 GLY A CA 1
ATOM 577 C C . GLY A 1 74 ? 7.185 16.198 1.520 1.00 83.62 74 GLY A C 1
ATOM 578 O O . GLY A 1 74 ? 6.209 15.579 1.946 1.00 83.62 74 GLY A O 1
ATOM 579 N N . VAL A 1 75 ? 8.185 15.562 0.895 1.00 84.38 75 VAL A N 1
ATOM 580 C CA . VAL A 1 75 ? 8.185 14.104 0.697 1.00 84.38 75 VAL A CA 1
ATOM 581 C C . VAL A 1 75 ? 8.762 13.394 1.918 1.00 84.38 75 VAL A C 1
ATOM 583 O O . VAL A 1 75 ? 9.965 13.399 2.162 1.00 84.38 75 VAL A O 1
ATOM 586 N N . GLN A 1 76 ? 7.898 12.700 2.659 1.00 86.94 76 GLN A N 1
ATOM 587 C CA . GLN A 1 76 ? 8.343 11.765 3.691 1.00 86.94 76 GLN A CA 1
ATOM 588 C C . GLN A 1 76 ? 8.893 10.488 3.045 1.00 86.94 76 GLN A C 1
ATOM 590 O O . GLN A 1 76 ? 8.158 9.740 2.379 1.00 86.94 76 GLN A O 1
ATOM 595 N N . LEU A 1 77 ? 10.197 10.270 3.236 1.00 89.25 77 LEU A N 1
ATOM 596 C CA . LEU A 1 77 ? 10.949 9.157 2.656 1.00 89.25 77 LEU A CA 1
ATOM 597 C C . LEU A 1 77 ? 10.534 7.813 3.242 1.00 89.25 77 LEU A C 1
ATOM 599 O O . LEU A 1 77 ? 10.331 6.866 2.496 1.00 89.25 77 LEU A O 1
ATOM 603 N N . ASP A 1 78 ? 10.329 7.743 4.551 1.00 90.44 78 ASP A N 1
ATOM 604 C CA . ASP A 1 78 ? 9.933 6.515 5.229 1.00 90.44 78 ASP A CA 1
ATOM 605 C C . ASP A 1 78 ? 8.618 6.742 5.972 1.00 90.44 78 ASP A C 1
ATOM 607 O O . ASP A 1 78 ? 8.522 7.620 6.826 1.00 90.44 78 ASP A O 1
ATOM 611 N N . LEU A 1 79 ? 7.597 5.981 5.582 1.00 87.12 79 LEU A N 1
ATOM 612 C CA . LEU A 1 79 ? 6.273 5.969 6.204 1.00 87.12 79 LEU A CA 1
ATOM 613 C C . LEU A 1 79 ? 5.882 4.552 6.628 1.00 87.12 79 LEU A C 1
ATOM 615 O O . LEU A 1 79 ? 4.705 4.192 6.606 1.00 87.12 79 LEU A O 1
ATOM 619 N N . ARG A 1 80 ? 6.868 3.718 6.967 1.00 89.38 80 ARG A N 1
ATOM 620 C CA . ARG A 1 80 ? 6.582 2.414 7.554 1.00 89.38 80 ARG A CA 1
ATOM 621 C C . ARG A 1 80 ? 5.842 2.591 8.871 1.00 89.38 80 ARG A C 1
ATOM 623 O O . ARG A 1 80 ? 6.283 3.322 9.757 1.00 89.38 80 ARG A O 1
ATOM 630 N N . CYS A 1 81 ? 4.716 1.908 8.978 1.00 85.94 81 CYS A N 1
ATOM 631 C CA . CYS A 1 81 ? 3.970 1.800 10.209 1.00 85.94 81 CYS A CA 1
ATOM 632 C C . CYS A 1 81 ? 4.444 0.556 10.953 1.00 85.94 81 CYS A C 1
ATOM 634 O O . CYS A 1 81 ? 4.557 -0.533 10.390 1.00 85.94 81 CYS A O 1
ATOM 636 N N . HIS A 1 82 ? 4.676 0.725 12.245 1.00 78.62 82 HIS A N 1
ATOM 637 C CA . HIS A 1 82 ? 4.899 -0.375 13.164 1.00 78.62 82 HIS A CA 1
ATOM 638 C C . HIS A 1 82 ? 3.675 -0.510 14.071 1.00 78.62 82 HIS A C 1
ATOM 640 O O . HIS A 1 82 ? 2.996 0.479 14.375 1.00 78.62 82 HIS A O 1
ATOM 646 N N . CYS A 1 83 ? 3.368 -1.744 14.474 1.00 65.44 83 CYS A N 1
ATOM 647 C CA . CYS A 1 83 ? 2.437 -1.991 15.569 1.00 65.44 83 CYS A CA 1
ATOM 648 C C . CYS A 1 83 ? 3.140 -1.634 16.876 1.00 65.44 83 CYS A C 1
ATOM 650 O O . CYS A 1 83 ? 3.683 -2.497 17.562 1.00 65.44 83 CYS A O 1
ATOM 652 N N . ASP A 1 84 ? 3.136 -0.345 17.193 1.00 64.94 84 ASP A N 1
ATOM 653 C CA . ASP A 1 84 ? 3.608 0.163 18.468 1.00 64.94 84 ASP A CA 1
ATOM 654 C C . ASP A 1 84 ? 2.409 0.426 19.379 1.00 64.94 84 ASP A C 1
ATOM 656 O O . ASP A 1 84 ? 1.387 0.974 18.961 1.00 64.94 84 ASP A O 1
ATOM 660 N N . ILE A 1 85 ? 2.538 0.055 20.651 1.00 60.22 85 ILE A N 1
ATOM 661 C CA . ILE A 1 85 ? 1.578 0.475 21.671 1.00 60.22 85 ILE A CA 1
ATOM 662 C C . ILE A 1 85 ? 1.728 1.990 21.828 1.00 60.22 85 ILE A C 1
ATOM 664 O O . ILE A 1 85 ? 2.827 2.483 22.102 1.00 60.22 85 ILE A O 1
ATOM 668 N N . ALA A 1 86 ? 0.630 2.730 21.659 1.00 57.38 86 ALA A N 1
ATOM 669 C CA . ALA A 1 86 ? 0.616 4.167 21.896 1.00 57.38 86 ALA A CA 1
ATOM 670 C C . ALA A 1 86 ? 1.088 4.447 23.333 1.00 57.38 86 ALA A C 1
ATOM 672 O O . ALA A 1 86 ? 0.506 3.947 24.296 1.00 57.38 86 ALA A O 1
ATOM 673 N N . LYS A 1 87 ? 2.170 5.220 23.480 1.00 56.66 87 LYS A N 1
ATOM 674 C CA . LYS A 1 87 ? 2.645 5.649 24.799 1.00 56.66 87 LYS A CA 1
ATOM 675 C C . LYS A 1 87 ? 1.652 6.672 25.354 1.00 56.66 87 LYS A C 1
ATOM 677 O O . LYS A 1 87 ? 1.429 7.697 24.713 1.00 56.66 87 LYS A O 1
ATOM 682 N N . SER A 1 88 ? 1.057 6.348 26.502 1.00 51.47 88 SER A N 1
ATOM 683 C CA . SER A 1 88 ? 0.207 7.233 27.309 1.00 51.47 88 SER A CA 1
ATOM 684 C C . SER A 1 88 ? 0.999 8.371 27.937 1.00 51.47 88 SER A C 1
ATOM 686 O O . SER A 1 88 ? 2.106 8.058 28.440 1.00 51.47 88 SER A O 1
#